Protein AF-Q7NDM6-F1 (afdb_monomer_lite)

pLDDT: mean 76.29, std 14.17, range [46.25, 96.0]

Secondary structure (DSSP, 8-state):
-EEEEEEEE-SSS-EEEEEEEE-HHHHHHHHHHHHHTT--HHHHHHHHHHHHHHHTTSPPTTHHHHHH---SSTT-PPPP-PPP----GGG-

Structure (mmCIF, N/CA/C/O backbone):
data_AF-Q7NDM6-F1
#
_entry.id   AF-Q7NDM6-F1
#
loop_
_atom_site.group_PDB
_atom_site.id
_atom_site.type_symbol
_atom_site.label_atom_id
_atom_site.label_alt_id
_atom_site.label_comp_id
_atom_site.label_asym_id
_atom_site.label_entity_id
_atom_site.label_seq_id
_atom_site.pdbx_PDB_ins_code
_atom_site.Cartn_x
_atom_site.Cartn_y
_atom_site.Cartn_z
_atom_site.occupancy
_atom_site.B_iso_or_equiv
_atom_site.auth_seq_id
_atom_site.auth_comp_id
_atom_site.auth_asym_id
_atom_site.auth_atom_id
_atom_site.pdbx_PDB_model_num
ATOM 1 N N . MET A 1 1 ? -18.379 10.669 0.584 1.00 48.25 1 MET A N 1
ATOM 2 C CA . MET A 1 1 ? -16.948 11.041 0.579 1.00 48.25 1 MET A CA 1
ATOM 3 C C . MET A 1 1 ? -16.502 11.119 2.023 1.00 48.25 1 MET A C 1
ATOM 5 O O . MET A 1 1 ? -17.126 11.847 2.788 1.00 48.25 1 MET A O 1
ATOM 9 N N . ARG A 1 2 ? -15.520 10.306 2.423 1.00 52.50 2 ARG A N 1
ATOM 10 C CA . ARG A 1 2 ? -15.001 10.282 3.796 1.00 52.50 2 ARG A CA 1
ATOM 11 C C . ARG A 1 2 ? -13.516 10.629 3.772 1.00 52.50 2 ARG A C 1
ATOM 13 O O . ARG A 1 2 ? -12.769 10.048 2.995 1.00 52.50 2 ARG A O 1
ATOM 20 N N . HIS A 1 3 ? -13.128 11.567 4.626 1.00 46.25 3 HIS A N 1
ATOM 21 C CA . HIS A 1 3 ? -11.753 12.026 4.790 1.00 46.25 3 HIS A CA 1
ATOM 22 C C . HIS A 1 3 ? -11.030 11.137 5.812 1.00 46.25 3 HIS A C 1
ATOM 24 O O . HIS A 1 3 ? -11.566 10.896 6.898 1.00 46.25 3 HIS A O 1
ATOM 30 N N . TRP A 1 4 ? -9.825 10.663 5.491 1.00 56.09 4 TRP A N 1
ATOM 31 C CA . TRP A 1 4 ? -9.027 9.795 6.364 1.00 56.09 4 TRP A CA 1
ATOM 32 C C . TRP A 1 4 ? -7.633 10.367 6.604 1.00 56.09 4 TRP A C 1
ATOM 34 O O . TRP A 1 4 ? -7.052 10.967 5.711 1.00 56.09 4 TRP A O 1
ATOM 44 N N . ASN A 1 5 ? -7.108 10.146 7.814 1.00 53.38 5 ASN A N 1
ATOM 45 C CA . ASN A 1 5 ? -5.779 10.591 8.232 1.00 53.38 5 ASN A CA 1
ATOM 46 C C . ASN A 1 5 ? -4.872 9.371 8.465 1.00 53.38 5 ASN A C 1
ATOM 48 O O . ASN A 1 5 ? -5.200 8.520 9.297 1.00 53.38 5 ASN A O 1
ATOM 52 N N . MET A 1 6 ? -3.717 9.311 7.795 1.00 54.84 6 MET A N 1
ATOM 53 C CA . MET A 1 6 ? -2.652 8.340 8.078 1.00 54.84 6 MET A CA 1
ATOM 54 C C . MET A 1 6 ? -1.405 9.063 8.604 1.00 54.84 6 MET A C 1
ATOM 56 O O . MET A 1 6 ? -0.882 9.957 7.941 1.00 54.84 6 MET A O 1
ATOM 60 N N . CYS A 1 7 ? -0.917 8.667 9.785 1.00 50.09 7 CYS A N 1
ATOM 61 C CA . CYS A 1 7 ? 0.335 9.167 10.362 1.00 50.09 7 CYS A CA 1
ATOM 62 C C . CYS A 1 7 ? 1.417 8.088 10.272 1.00 50.09 7 CYS A C 1
ATOM 64 O O . CYS A 1 7 ? 1.262 7.019 10.862 1.00 50.09 7 CYS A O 1
ATOM 66 N N . VAL A 1 8 ? 2.523 8.384 9.585 1.00 57.62 8 VAL A N 1
ATOM 67 C CA . VAL A 1 8 ? 3.704 7.509 9.525 1.00 57.62 8 VAL A CA 1
ATOM 68 C C . VAL A 1 8 ? 4.813 8.109 10.389 1.00 57.62 8 VAL A C 1
ATOM 70 O O . VAL A 1 8 ? 5.176 9.274 10.220 1.00 57.62 8 VAL A O 1
ATOM 73 N N . VAL A 1 9 ? 5.357 7.320 11.321 1.00 51.44 9 VAL A N 1
ATOM 74 C CA . VAL A 1 9 ? 6.510 7.706 12.148 1.00 51.44 9 VAL A CA 1
ATOM 75 C C . VAL A 1 9 ? 7.743 7.002 11.599 1.00 51.44 9 VAL A C 1
ATOM 77 O O . VAL A 1 9 ? 7.927 5.807 11.809 1.00 51.44 9 VAL A O 1
ATOM 80 N N . THR A 1 10 ? 8.591 7.739 10.886 1.00 51.25 10 THR A N 1
ATOM 81 C CA . THR A 1 10 ? 9.910 7.240 10.483 1.00 51.25 10 THR A CA 1
ATOM 82 C C . THR A 1 10 ? 10.907 7.485 11.617 1.00 51.25 10 THR A C 1
ATOM 84 O O . THR A 1 10 ? 10.858 8.518 12.293 1.00 51.25 10 THR A O 1
ATOM 87 N N . GLY A 1 11 ? 11.780 6.508 11.880 1.00 50.41 11 GLY A N 1
ATOM 88 C CA . GLY A 1 11 ? 12.798 6.563 12.930 1.00 50.41 11 GLY A CA 1
ATOM 89 C C . GLY A 1 11 ? 13.784 7.706 12.695 1.00 50.41 11 GLY A C 1
ATOM 90 O O . GLY A 1 11 ? 14.822 7.512 12.078 1.00 50.41 11 GLY A O 1
ATOM 91 N N . GLY A 1 12 ? 13.435 8.901 13.173 1.00 54.28 12 GLY A N 1
ATOM 92 C CA . GLY A 1 12 ? 14.244 10.109 13.038 1.00 54.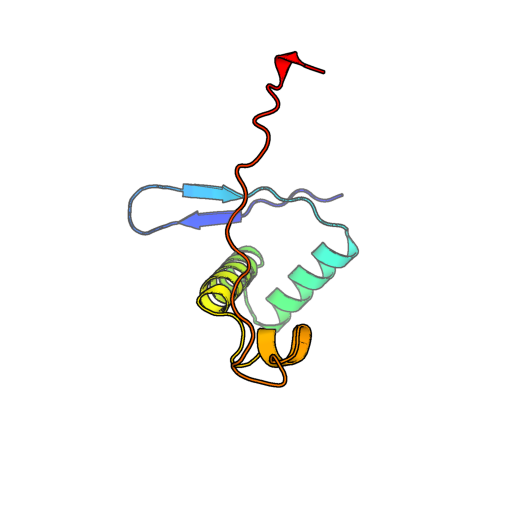28 12 GLY A CA 1
ATOM 93 C C . GLY A 1 12 ? 13.507 11.303 12.426 1.00 54.28 12 GLY A C 1
ATOM 94 O O . GLY A 1 12 ? 13.912 11.821 11.396 1.00 54.28 12 GLY A O 1
ATOM 95 N N . LYS A 1 13 ? 12.496 11.820 13.139 1.00 56.56 13 LYS A N 1
ATOM 96 C CA . LYS A 1 13 ? 12.038 13.230 13.107 1.00 56.56 13 LYS A CA 1
ATOM 97 C C . LYS A 1 13 ? 11.150 13.749 11.961 1.00 56.56 13 LYS A C 1
ATOM 99 O O . LYS A 1 13 ? 10.781 14.920 12.040 1.00 56.56 13 LYS A O 1
ATOM 104 N N . ALA A 1 14 ? 10.713 12.946 10.991 1.00 55.44 14 ALA A N 1
ATOM 105 C CA . ALA A 1 14 ? 9.704 13.388 10.016 1.00 55.44 14 ALA A CA 1
ATOM 106 C C . ALA A 1 14 ? 8.388 12.603 10.166 1.00 55.44 14 ALA A C 1
ATOM 108 O O . ALA A 1 14 ? 8.307 11.424 9.820 1.00 55.44 14 ALA A O 1
ATOM 109 N N . MET A 1 15 ? 7.355 13.273 10.690 1.00 59.09 15 MET A N 1
ATOM 110 C CA . MET A 1 15 ? 5.974 12.787 10.667 1.00 59.09 15 MET A CA 1
ATOM 111 C C . MET A 1 15 ? 5.338 13.240 9.356 1.00 59.09 15 MET A C 1
ATOM 113 O O . MET A 1 15 ? 5.016 14.416 9.193 1.00 59.09 15 MET A O 1
ATOM 117 N N . ILE A 1 16 ? 5.188 12.309 8.420 1.00 64.00 16 ILE A N 1
ATOM 118 C CA . ILE A 1 16 ? 4.494 12.564 7.160 1.00 64.00 16 ILE A CA 1
ATOM 119 C C . ILE A 1 16 ? 3.033 12.172 7.373 1.00 64.00 16 ILE A C 1
ATOM 121 O O . ILE A 1 16 ? 2.738 11.044 7.781 1.00 64.00 16 ILE A O 1
ATOM 125 N N . ARG A 1 17 ? 2.127 13.126 7.136 1.00 74.44 17 ARG A N 1
ATOM 126 C CA . ARG A 1 17 ? 0.685 12.884 7.114 1.00 74.44 17 ARG A CA 1
ATOM 127 C C . ARG A 1 17 ? 0.237 12.785 5.664 1.00 74.44 17 ARG A C 1
ATOM 129 O O . ARG A 1 17 ? 0.483 13.706 4.889 1.00 74.44 17 ARG A O 1
ATOM 136 N N . LEU A 1 18 ? -0.387 11.665 5.319 1.00 77.00 18 LEU A N 1
ATOM 137 C CA . LEU A 1 18 ? -0.989 11.454 4.008 1.00 77.00 18 LEU A CA 1
ATOM 138 C C . LEU A 1 18 ? -2.504 11.481 4.176 1.00 77.00 18 LEU A C 1
ATOM 140 O O . LEU A 1 18 ? -3.079 10.615 4.840 1.00 77.00 18 LEU A O 1
ATOM 144 N N . ASP A 1 19 ? -3.113 12.498 3.576 1.00 79.38 19 ASP A N 1
ATOM 145 C CA . ASP A 1 19 ? -4.556 12.650 3.473 1.00 79.38 19 ASP A CA 1
ATOM 146 C C . ASP A 1 19 ? -4.939 12.237 2.045 1.00 79.38 19 ASP A C 1
ATOM 148 O O . ASP A 1 19 ? -4.411 12.782 1.073 1.00 79.38 19 ASP A O 1
ATOM 152 N N . PHE A 1 20 ? -5.797 11.225 1.905 1.00 80.88 20 PHE A N 1
ATOM 153 C CA . PHE A 1 20 ? -6.227 10.732 0.598 1.00 80.88 20 PHE A CA 1
ATOM 154 C C . PHE A 1 20 ? -7.729 10.459 0.580 1.00 80.88 20 PHE A C 1
ATOM 156 O O . PHE A 1 20 ? -8.326 10.026 1.569 1.00 80.88 20 PHE A O 1
ATOM 163 N N . GLU A 1 21 ? -8.337 10.727 -0.571 1.00 88.56 21 GLU A N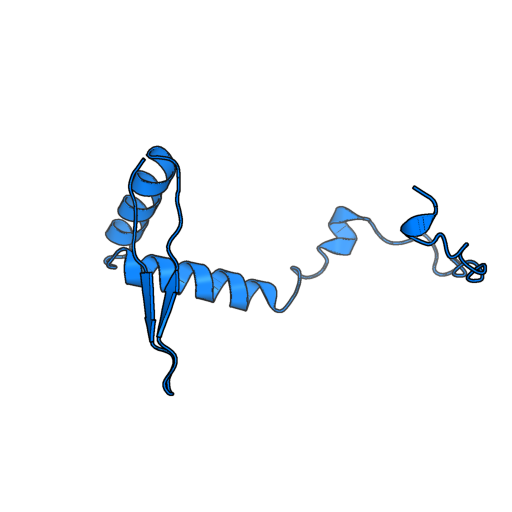 1
ATOM 164 C CA . GLU A 1 21 ? -9.761 10.531 -0.798 1.00 88.56 21 GLU A CA 1
ATOM 165 C C . GLU A 1 21 ? -9.984 9.295 -1.660 1.00 88.56 21 GLU A C 1
ATOM 167 O O . GLU A 1 21 ? -9.366 9.112 -2.707 1.00 88.56 21 GLU A O 1
ATOM 172 N N . VAL A 1 22 ? -10.899 8.444 -1.211 1.00 89.88 22 VAL A N 1
ATOM 173 C CA . VAL A 1 22 ? -11.340 7.257 -1.942 1.00 89.88 22 VAL A CA 1
ATOM 174 C C . VAL A 1 22 ? -12.858 7.218 -1.984 1.00 89.88 22 VAL A C 1
ATOM 176 O O . VAL A 1 22 ? -13.548 7.838 -1.165 1.00 89.88 22 VAL A O 1
ATOM 179 N N . SER A 1 23 ? -13.388 6.472 -2.947 1.00 94.50 23 SER A N 1
ATOM 180 C CA . SER A 1 23 ? -14.810 6.166 -2.989 1.00 94.50 23 SER A CA 1
ATOM 181 C C . SER A 1 23 ? -15.230 5.335 -1.770 1.00 94.50 23 SER A C 1
ATOM 183 O O . SER A 1 23 ? -14.419 4.707 -1.083 1.00 94.50 23 SER A O 1
ATOM 185 N N . GLU A 1 24 ? -16.526 5.364 -1.468 1.00 90.75 24 GLU A N 1
ATOM 186 C CA . GLU A 1 24 ? -17.073 4.734 -0.265 1.00 90.75 24 GLU A CA 1
ATOM 187 C C . GLU A 1 24 ? -16.868 3.213 -0.256 1.00 90.75 24 GLU A C 1
ATOM 189 O O . GLU A 1 24 ? -16.480 2.633 0.754 1.00 90.75 24 GLU A O 1
ATOM 194 N N . ASP A 1 25 ? -17.050 2.578 -1.410 1.00 93.56 25 ASP A N 1
ATOM 195 C CA . ASP A 1 25 ? -16.835 1.147 -1.609 1.00 93.56 25 ASP A CA 1
ATOM 196 C C . ASP A 1 25 ? -15.374 0.737 -1.364 1.00 93.56 25 ASP A C 1
ATOM 198 O O . ASP A 1 25 ? -15.107 -0.325 -0.797 1.00 93.56 25 ASP A O 1
ATOM 202 N N . VAL A 1 26 ? -14.420 1.595 -1.732 1.00 92.75 26 VAL A N 1
ATOM 203 C CA . VAL A 1 26 ? -12.995 1.365 -1.478 1.00 92.75 26 VAL A CA 1
ATOM 204 C C . VAL A 1 26 ? -12.693 1.508 0.013 1.00 92.75 26 VAL A C 1
ATOM 206 O O . VAL A 1 26 ? -12.014 0.651 0.576 1.00 92.75 26 VAL A O 1
ATOM 209 N N . ALA A 1 27 ? -13.240 2.524 0.685 1.00 92.19 27 ALA A N 1
ATOM 210 C CA . ALA A 1 27 ? -13.059 2.699 2.127 1.00 92.19 27 ALA A CA 1
ATOM 211 C C . ALA A 1 27 ? -13.608 1.509 2.938 1.00 92.19 27 ALA A C 1
ATOM 213 O O . ALA A 1 27 ? -12.941 1.019 3.853 1.00 92.19 27 ALA A O 1
ATOM 214 N N . GLU A 1 28 ? -14.800 1.020 2.589 1.00 94.62 28 GLU A N 1
ATOM 215 C CA . GLU A 1 28 ? -15.426 -0.165 3.195 1.00 94.62 28 GLU A CA 1
ATOM 216 C C . GLU A 1 28 ? -14.564 -1.423 3.010 1.00 94.62 28 GLU A C 1
ATOM 218 O O . GLU A 1 28 ? -14.339 -2.187 3.956 1.00 94.62 28 GLU A O 1
ATOM 223 N N . ARG A 1 29 ? -14.019 -1.616 1.803 1.00 95.06 29 ARG A N 1
ATOM 224 C CA . ARG A 1 29 ? -13.111 -2.729 1.498 1.00 95.06 29 ARG A CA 1
ATOM 225 C C . ARG A 1 29 ? -11.829 -2.667 2.319 1.00 95.06 29 ARG A C 1
ATOM 227 O O . ARG A 1 29 ? -11.446 -3.685 2.890 1.00 95.06 29 ARG A O 1
ATOM 234 N N . LEU A 1 30 ? -11.202 -1.495 2.419 1.00 94.06 30 LEU A N 1
ATOM 235 C CA . LEU A 1 30 ? -9.974 -1.311 3.196 1.00 94.06 30 LEU A CA 1
ATOM 236 C C . LEU A 1 30 ? -10.196 -1.629 4.682 1.00 94.06 30 LEU A C 1
ATOM 238 O O . LEU A 1 30 ? -9.394 -2.348 5.276 1.00 94.06 30 LEU A O 1
ATOM 242 N N . ARG A 1 31 ? -11.314 -1.176 5.272 1.00 92.31 31 ARG A N 1
ATOM 243 C CA . ARG A 1 31 ? -11.682 -1.533 6.657 1.00 92.31 31 ARG A CA 1
ATOM 244 C C . ARG A 1 31 ? -11.883 -3.034 6.823 1.00 92.31 31 ARG A C 1
ATOM 246 O O . ARG A 1 31 ? -11.282 -3.634 7.705 1.00 92.31 31 ARG A O 1
ATOM 253 N N . SER A 1 32 ? -12.674 -3.642 5.939 1.00 95.94 32 SER A N 1
ATOM 254 C CA . SER A 1 32 ? -12.963 -5.079 5.991 1.00 95.94 32 SER A CA 1
ATOM 255 C C . SER A 1 32 ? -11.688 -5.923 5.898 1.00 95.94 32 SER A C 1
ATOM 257 O O . SER A 1 32 ? -11.574 -6.968 6.535 1.00 95.94 32 SER A O 1
ATOM 259 N N . GLN A 1 33 ? -10.717 -5.492 5.091 1.00 95.56 33 GLN A N 1
ATOM 260 C CA . GLN A 1 33 ? -9.424 -6.163 4.971 1.00 95.56 33 GLN A CA 1
ATOM 261 C C . GLN A 1 33 ? -8.557 -5.982 6.222 1.00 95.56 33 GLN A C 1
ATOM 263 O O . GLN A 1 33 ? -7.965 -6.961 6.679 1.00 95.56 33 GLN A O 1
ATOM 268 N N . ALA A 1 34 ? -8.529 -4.779 6.802 1.00 95.44 34 ALA A N 1
ATOM 269 C CA . ALA A 1 34 ? -7.832 -4.514 8.059 1.00 95.44 34 ALA A CA 1
ATOM 270 C C . ALA A 1 34 ? -8.389 -5.381 9.204 1.00 95.44 34 ALA A C 1
ATOM 272 O O . ALA A 1 34 ? -7.628 -6.065 9.888 1.00 95.44 34 ALA A O 1
ATOM 273 N N . GLU A 1 35 ? -9.718 -5.454 9.339 1.00 95.62 35 GLU A N 1
ATOM 274 C CA . GLU A 1 35 ? -10.403 -6.275 10.346 1.00 95.62 35 GLU A CA 1
ATOM 275 C C . GLU A 1 35 ? -10.087 -7.766 10.197 1.00 95.62 35 GLU A C 1
ATOM 277 O O . GLU A 1 35 ? -9.774 -8.435 11.181 1.00 95.62 35 GLU A O 1
ATOM 282 N N . ARG A 1 36 ? -10.093 -8.292 8.964 1.00 96.00 36 ARG A N 1
ATOM 283 C CA . ARG A 1 36 ? -9.734 -9.696 8.686 1.00 96.00 36 ARG A CA 1
ATOM 284 C C . ARG A 1 36 ? -8.300 -10.037 9.085 1.00 96.00 36 ARG A C 1
ATOM 286 O O . ARG A 1 36 ? -8.030 -11.191 9.405 1.00 96.00 36 ARG A O 1
ATOM 293 N N . LYS A 1 37 ? -7.397 -9.056 9.053 1.00 93.94 37 LYS A N 1
ATOM 294 C CA . LYS A 1 37 ? -6.007 -9.194 9.505 1.00 93.94 37 LYS A CA 1
ATOM 295 C C . LYS A 1 37 ? -5.818 -8.867 10.994 1.00 93.94 37 LYS A C 1
ATOM 297 O O . LYS A 1 37 ? -4.709 -9.006 11.496 1.00 93.94 37 LYS A O 1
ATOM 302 N N . GLY A 1 38 ? -6.867 -8.443 11.706 1.00 95.56 38 GLY A N 1
ATOM 303 C CA . GLY A 1 38 ? -6.769 -8.009 13.103 1.00 95.56 38 GLY A CA 1
ATOM 304 C C . GLY A 1 38 ? -5.977 -6.709 13.290 1.00 95.56 38 GLY A C 1
ATOM 305 O O . GLY A 1 38 ? -5.437 -6.473 14.369 1.00 95.56 38 GLY A O 1
ATOM 306 N N . LEU A 1 39 ? -5.884 -5.880 12.247 1.00 93.50 39 LEU A N 1
ATOM 307 C CA . LEU A 1 39 ? -5.126 -4.632 12.237 1.00 93.50 39 LEU A CA 1
ATOM 308 C C . LEU A 1 39 ? -6.060 -3.427 12.332 1.00 93.50 39 LEU A C 1
ATOM 310 O O . LEU A 1 39 ? -7.185 -3.441 11.829 1.00 93.50 39 LEU A O 1
ATOM 314 N N . SER A 1 40 ? -5.566 -2.336 12.919 1.00 92.94 40 SER A N 1
ATOM 315 C CA . SER A 1 40 ? -6.204 -1.033 12.713 1.00 92.94 40 SER A CA 1
ATOM 316 C C . SER A 1 40 ? -6.046 -0.595 11.256 1.00 92.94 40 SER A C 1
ATOM 318 O O . SER A 1 40 ? -5.097 -0.987 10.574 1.00 92.94 40 SER A O 1
ATOM 320 N N . LEU A 1 41 ? 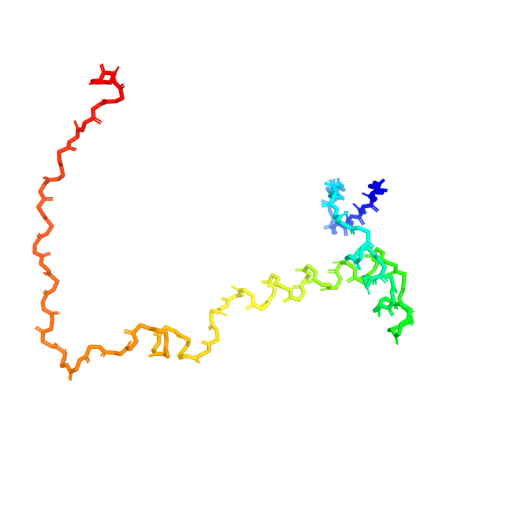-6.948 0.261 10.768 1.00 90.00 41 LEU A N 1
ATOM 321 C CA . LEU A 1 41 ? -6.874 0.720 9.381 1.00 90.00 41 LEU A CA 1
ATOM 322 C C . LEU A 1 41 ? -5.548 1.430 9.067 1.00 90.00 41 LEU A C 1
ATOM 324 O O . LEU A 1 41 ? -4.990 1.219 7.999 1.00 90.00 41 LEU A O 1
ATOM 328 N N . SER A 1 42 ? -5.022 2.245 9.984 1.00 87.44 42 SER A N 1
ATOM 329 C CA . SER A 1 42 ? -3.741 2.929 9.777 1.00 87.44 42 SER A CA 1
ATOM 330 C C . SER A 1 42 ? -2.579 1.944 9.665 1.00 87.44 42 SER A C 1
ATOM 332 O O . SER A 1 42 ? -1.754 2.095 8.772 1.00 87.44 42 SER A O 1
ATOM 334 N N . GLN A 1 43 ? -2.534 0.912 10.514 1.00 88.38 43 GLN A N 1
ATOM 335 C CA . GLN A 1 43 ? -1.532 -0.156 10.417 1.00 88.38 43 GLN A CA 1
ATOM 336 C C . GLN A 1 43 ? -1.654 -0.916 9.098 1.00 88.38 43 GLN A C 1
ATOM 338 O O . GLN A 1 43 ? -0.653 -1.129 8.426 1.00 88.38 43 GLN A O 1
ATOM 343 N N . TYR A 1 44 ? -2.880 -1.256 8.698 1.00 92.06 44 TYR A N 1
ATOM 344 C CA . TYR A 1 44 ? -3.129 -1.933 7.431 1.00 92.06 44 TYR A CA 1
ATOM 345 C C . TYR A 1 44 ? -2.673 -1.104 6.225 1.00 92.06 44 TYR A C 1
ATOM 347 O O . TYR A 1 44 ? -2.079 -1.641 5.297 1.00 92.06 44 TYR A O 1
ATOM 355 N N . LEU A 1 45 ? -2.919 0.207 6.237 1.00 90.69 45 LEU A N 1
ATOM 356 C CA . LEU A 1 45 ? -2.473 1.101 5.168 1.00 90.69 45 LEU A CA 1
ATOM 357 C C . LEU A 1 45 ? -0.950 1.265 5.146 1.00 90.69 45 LEU A C 1
ATOM 359 O O . LEU A 1 45 ? -0.371 1.322 4.066 1.00 90.69 45 LEU A O 1
ATOM 363 N N . ILE A 1 46 ? -0.299 1.305 6.312 1.00 88.69 46 ILE A N 1
ATOM 364 C CA . ILE A 1 46 ? 1.167 1.319 6.400 1.00 88.69 46 ILE A CA 1
ATOM 365 C C . ILE A 1 46 ? 1.740 0.036 5.799 1.00 88.69 46 ILE A C 1
ATOM 367 O O . ILE A 1 46 ? 2.644 0.128 4.974 1.00 88.69 46 ILE A O 1
ATOM 371 N N . GLU A 1 47 ? 1.202 -1.133 6.161 1.00 89.44 47 GLU A N 1
ATOM 372 C CA . GLU A 1 47 ? 1.600 -2.412 5.557 1.00 89.44 47 GLU A CA 1
ATOM 373 C C . GLU A 1 47 ? 1.394 -2.388 4.047 1.00 89.44 47 GLU A C 1
ATOM 375 O O . GLU A 1 47 ? 2.324 -2.665 3.308 1.00 89.44 47 GLU A O 1
ATOM 380 N N . LEU A 1 48 ? 0.218 -1.967 3.577 1.00 89.50 48 LEU A N 1
ATOM 381 C CA . LEU A 1 48 ? -0.098 -1.934 2.151 1.00 89.50 48 LEU A CA 1
ATOM 382 C C . LEU A 1 48 ? 0.872 -1.049 1.354 1.00 89.50 48 LEU A C 1
ATOM 384 O O . LEU A 1 48 ? 1.307 -1.434 0.274 1.00 89.50 48 LEU A O 1
ATOM 388 N N . VAL A 1 49 ? 1.204 0.135 1.876 1.00 86.44 49 VAL A N 1
ATOM 389 C CA . VAL A 1 49 ? 2.159 1.051 1.235 1.00 86.44 49 VAL A CA 1
ATOM 390 C C . VAL A 1 49 ? 3.580 0.500 1.313 1.00 86.44 49 VAL A C 1
ATOM 392 O O . VAL A 1 49 ? 4.324 0.618 0.345 1.00 86.44 49 VAL A O 1
ATOM 395 N N . THR A 1 50 ? 3.956 -0.119 2.432 1.00 85.38 50 THR A N 1
ATOM 396 C CA . THR A 1 50 ? 5.280 -0.734 2.599 1.00 85.38 50 THR A CA 1
ATOM 397 C C . THR A 1 50 ? 5.445 -1.891 1.626 1.00 85.38 50 THR A C 1
ATOM 399 O O . THR A 1 50 ? 6.392 -1.885 0.851 1.00 85.38 50 THR A O 1
ATOM 402 N N . ASP A 1 51 ? 4.475 -2.803 1.579 1.00 85.06 51 ASP A N 1
ATOM 403 C CA . ASP A 1 51 ? 4.431 -3.930 0.652 1.00 85.06 51 ASP A CA 1
ATOM 404 C C . ASP A 1 51 ? 4.483 -3.449 -0.800 1.00 85.06 51 ASP A C 1
ATOM 406 O O . ASP A 1 51 ? 5.218 -4.014 -1.601 1.00 85.06 51 ASP A O 1
ATOM 410 N N . ALA A 1 52 ? 3.739 -2.395 -1.154 1.00 82.62 52 ALA A N 1
ATOM 411 C CA . ALA A 1 52 ? 3.755 -1.840 -2.505 1.00 82.62 52 ALA A CA 1
ATOM 412 C C . ALA A 1 52 ? 5.133 -1.273 -2.882 1.00 82.62 52 ALA A C 1
ATOM 414 O O . ALA A 1 52 ? 5.645 -1.581 -3.953 1.00 82.62 52 ALA A O 1
ATOM 415 N N . VAL A 1 53 ? 5.759 -0.496 -1.994 1.00 80.31 53 VAL A N 1
ATOM 416 C CA . VAL A 1 53 ? 7.084 0.105 -2.231 1.00 80.31 53 VAL A CA 1
ATOM 417 C C . VAL A 1 53 ? 8.196 -0.948 -2.213 1.00 80.31 53 VAL A C 1
ATOM 419 O O . VAL A 1 53 ? 9.156 -0.860 -2.977 1.00 80.31 53 VAL A O 1
ATOM 422 N N . GLU A 1 54 ? 8.091 -1.960 -1.354 1.00 76.81 54 GLU A N 1
ATOM 423 C CA . GLU A 1 54 ? 9.042 -3.070 -1.305 1.00 76.81 54 GLU A CA 1
ATOM 424 C C . GLU A 1 54 ? 8.889 -4.003 -2.509 1.00 76.81 54 GLU A C 1
ATOM 426 O O . GLU A 1 54 ? 9.899 -4.461 -3.048 1.00 76.81 54 GLU A O 1
ATOM 431 N N . ALA A 1 55 ? 7.659 -4.229 -2.979 1.00 67.88 55 ALA A N 1
ATOM 432 C CA . ALA A 1 55 ? 7.382 -4.954 -4.215 1.00 67.88 55 ALA A CA 1
ATOM 433 C C . ALA A 1 55 ? 7.829 -4.178 -5.464 1.00 67.88 55 ALA A C 1
ATOM 435 O O . ALA A 1 55 ? 8.204 -4.798 -6.454 1.00 67.88 55 ALA A O 1
ATOM 436 N N . GLU A 1 56 ? 7.841 -2.843 -5.420 1.00 58.34 56 GLU A N 1
ATOM 437 C CA . GLU A 1 56 ? 8.339 -1.974 -6.496 1.00 58.34 56 GLU A CA 1
ATOM 438 C C . GLU A 1 56 ? 9.870 -1.917 -6.607 1.00 58.34 56 GLU A C 1
ATOM 440 O O . GLU A 1 56 ? 10.383 -1.253 -7.510 1.00 58.34 56 GLU A O 1
ATOM 445 N N . LYS A 1 57 ? 10.634 -2.623 -5.758 1.00 57.72 57 LYS A N 1
ATOM 446 C CA . LYS A 1 57 ? 12.097 -2.655 -5.922 1.00 57.72 57 LYS A CA 1
ATOM 447 C C . LYS A 1 57 ? 12.547 -3.294 -7.234 1.00 57.72 57 LYS A C 1
ATOM 449 O O . LYS A 1 57 ? 13.625 -2.944 -7.692 1.00 57.72 57 LYS A O 1
ATOM 454 N N . ASP A 1 58 ? 11.722 -4.138 -7.851 1.00 62.22 58 ASP A N 1
ATOM 455 C CA . ASP A 1 58 ? 11.922 -4.631 -9.211 1.00 62.22 58 ASP A CA 1
ATOM 456 C C . ASP A 1 58 ? 10.579 -5.012 -9.843 1.00 62.22 58 ASP A C 1
ATOM 458 O O . ASP A 1 58 ? 9.693 -5.573 -9.196 1.00 62.22 58 ASP A O 1
ATOM 462 N N . TRP A 1 59 ? 10.432 -4.779 -11.148 1.00 67.94 59 TRP A N 1
ATOM 463 C CA . TRP A 1 59 ? 9.338 -5.395 -11.898 1.00 67.94 59 TRP A CA 1
ATOM 464 C C . TRP A 1 59 ? 9.417 -6.920 -11.740 1.00 67.94 59 TRP A C 1
ATOM 466 O O . TRP A 1 59 ? 10.526 -7.466 -11.758 1.00 67.94 59 TRP A O 1
ATOM 476 N N . PRO A 1 60 ? 8.280 -7.641 -11.640 1.00 68.88 60 PRO A N 1
ATOM 477 C CA . PRO A 1 60 ? 8.309 -9.093 -11.514 1.00 68.88 60 PRO A CA 1
ATOM 478 C C . PRO A 1 60 ? 9.210 -9.699 -12.588 1.00 68.88 60 PRO A C 1
ATOM 480 O O . PRO A 1 60 ? 9.139 -9.288 -13.748 1.00 68.88 60 PRO A O 1
ATOM 483 N N . ALA A 1 61 ? 10.037 -10.685 -12.236 1.00 72.75 61 ALA A N 1
ATOM 484 C CA . ALA A 1 61 ? 10.960 -11.287 -13.193 1.00 72.75 61 ALA A CA 1
ATOM 485 C C . ALA A 1 61 ? 10.237 -11.669 -14.504 1.00 72.75 61 ALA A C 1
ATOM 487 O O . ALA A 1 61 ? 9.166 -12.297 -14.512 1.00 72.75 61 ALA A O 1
ATOM 488 N N . GLY A 1 62 ? 10.790 -11.213 -15.630 1.00 74.25 62 GLY A N 1
ATOM 489 C CA . GLY A 1 62 ? 10.217 -11.426 -16.959 1.00 74.25 62 GLY A CA 1
ATOM 490 C C . GLY A 1 62 ? 8.935 -10.637 -17.263 1.00 74.25 62 GLY A C 1
ATOM 491 O O . GLY A 1 62 ? 8.275 -10.948 -18.248 1.00 74.25 62 GLY A O 1
ATOM 492 N N . TYR A 1 63 ? 8.552 -9.636 -16.464 1.00 78.25 63 TYR A N 1
ATOM 493 C CA . TYR A 1 63 ? 7.367 -8.808 -16.720 1.00 78.25 63 TYR A CA 1
ATOM 494 C C . TYR A 1 63 ? 7.434 -8.102 -18.081 1.00 78.25 63 TYR A C 1
ATOM 496 O O . TYR A 1 63 ? 6.514 -8.254 -18.880 1.00 78.25 63 TYR A O 1
ATOM 504 N N . PHE A 1 64 ? 8.543 -7.426 -18.399 1.00 76.69 64 PHE A N 1
ATOM 505 C CA . PHE A 1 64 ? 8.728 -6.786 -19.709 1.00 76.69 64 PHE A CA 1
ATOM 506 C C . PHE A 1 64 ? 8.771 -7.792 -20.857 1.00 76.69 64 PHE A C 1
ATOM 508 O O . PHE A 1 64 ? 8.180 -7.543 -21.898 1.00 76.69 64 PHE A O 1
ATOM 515 N N . VAL A 1 65 ? 9.375 -8.963 -20.639 1.00 79.88 65 VAL A N 1
ATOM 516 C CA . VAL A 1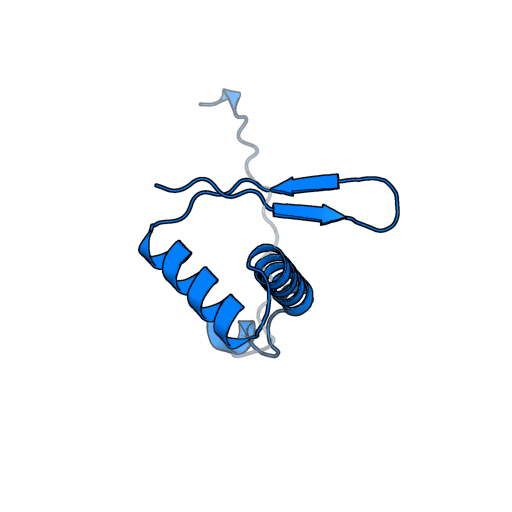 65 ? 9.375 -10.052 -21.627 1.00 79.88 65 VAL A CA 1
ATOM 517 C C . VAL A 1 65 ? 7.952 -10.537 -21.915 1.00 79.88 65 VAL A C 1
ATOM 519 O O . VAL A 1 65 ? 7.621 -10.816 -23.060 1.00 79.88 65 VAL A O 1
ATOM 522 N N . ARG A 1 66 ? 7.082 -10.615 -20.900 1.00 77.12 66 ARG A N 1
ATOM 523 C CA . ARG A 1 66 ? 5.670 -10.982 -21.090 1.00 77.12 66 ARG A CA 1
ATOM 524 C C . ARG A 1 66 ? 4.843 -9.865 -21.725 1.00 77.12 66 ARG A C 1
ATOM 526 O O . ARG A 1 66 ? 3.936 -10.165 -22.491 1.00 77.12 66 ARG A O 1
ATOM 533 N N . LEU A 1 67 ? 5.117 -8.610 -21.373 1.00 79.81 67 LEU A N 1
ATOM 534 C CA . LEU A 1 67 ? 4.329 -7.455 -21.808 1.00 79.81 67 LEU A CA 1
ATOM 535 C C . LEU A 1 67 ? 4.705 -6.984 -23.218 1.00 79.81 67 LEU A C 1
ATOM 537 O O . LEU A 1 67 ? 3.828 -6.755 -24.044 1.00 79.81 67 LEU A O 1
ATOM 541 N N . ALA A 1 68 ? 5.999 -6.817 -23.472 1.00 79.44 68 ALA A N 1
ATOM 542 C CA . ALA A 1 68 ? 6.549 -6.248 -24.699 1.00 79.44 68 ALA A CA 1
ATOM 543 C C . ALA A 1 68 ? 7.218 -7.300 -25.601 1.00 79.44 68 ALA A C 1
ATOM 545 O O . ALA A 1 68 ? 7.608 -6.984 -26.723 1.00 79.44 68 ALA A O 1
ATOM 546 N N . GLY A 1 69 ? 7.335 -8.548 -25.136 1.00 73.81 69 GLY A N 1
ATOM 547 C CA . GLY A 1 69 ? 8.082 -9.586 -25.838 1.00 73.81 69 GLY A CA 1
ATOM 548 C C . GLY A 1 69 ? 9.594 -9.430 -25.675 1.00 73.81 69 GLY A C 1
ATOM 549 O O . GLY A 1 69 ? 10.096 -8.596 -24.921 1.00 73.81 69 GLY A O 1
ATOM 550 N N . VAL A 1 70 ? 10.329 -10.265 -26.400 1.00 70.75 70 VAL A N 1
ATOM 551 C CA . VAL A 1 70 ? 11.755 -10.067 -26.683 1.00 70.75 70 VAL A CA 1
ATOM 552 C C . VAL A 1 70 ? 11.909 -9.847 -28.177 1.00 70.75 70 VAL A C 1
ATOM 554 O O . VAL A 1 70 ? 11.127 -10.377 -28.969 1.00 70.75 70 VAL A O 1
ATOM 557 N N . TRP A 1 71 ? 12.921 -9.080 -28.563 1.00 69.50 71 TRP A N 1
ATOM 558 C CA . TRP A 1 71 ? 13.312 -8.973 -29.961 1.00 69.50 71 TRP A CA 1
ATOM 559 C C . TRP A 1 71 ? 13.662 -10.370 -30.484 1.00 69.50 71 TRP A C 1
ATOM 561 O O . TRP A 1 71 ? 14.352 -11.135 -29.808 1.00 69.50 71 TRP A O 1
ATOM 571 N N . ALA A 1 72 ? 13.130 -10.725 -31.656 1.00 67.25 72 ALA A N 1
ATOM 572 C CA . ALA A 1 72 ? 13.272 -12.067 -32.220 1.00 67.25 72 ALA A CA 1
ATOM 573 C C . ALA A 1 72 ? 14.735 -12.410 -32.559 1.00 67.25 72 ALA A C 1
ATOM 575 O O . ALA A 1 72 ? 15.109 -13.583 -32.563 1.00 67.25 72 ALA A O 1
ATOM 576 N N . ASP A 1 73 ? 15.568 -11.399 -32.801 1.00 67.56 73 ASP A N 1
ATOM 577 C CA . ASP A 1 73 ? 16.997 -11.526 -33.019 1.00 67.56 73 ASP A CA 1
ATOM 578 C C . ASP A 1 73 ? 17.787 -10.405 -32.323 1.00 67.56 73 ASP A C 1
ATOM 580 O O . ASP A 1 73 ? 17.355 -9.263 -32.198 1.00 67.56 73 ASP A O 1
ATOM 584 N N . ALA A 1 74 ? 19.001 -10.731 -31.874 1.00 64.00 74 ALA A N 1
ATOM 585 C CA . ALA A 1 74 ? 19.939 -9.789 -31.254 1.00 64.00 74 ALA A CA 1
ATOM 586 C C . ALA A 1 74 ? 20.555 -8.790 -32.263 1.00 64.00 74 ALA A C 1
ATOM 588 O O . ALA A 1 74 ? 21.646 -8.278 -32.036 1.00 64.00 74 ALA A O 1
ATOM 589 N N . ARG A 1 75 ? 19.903 -8.580 -33.413 1.00 70.50 75 ARG A N 1
ATOM 590 C CA . ARG A 1 75 ? 20.393 -7.769 -34.538 1.00 70.50 75 ARG A CA 1
ATOM 591 C C . ARG A 1 75 ? 19.726 -6.406 -34.628 1.00 70.50 75 ARG A C 1
ATOM 593 O O . ARG A 1 75 ? 19.959 -5.690 -35.597 1.00 70.50 75 ARG A O 1
ATOM 600 N N . PHE A 1 76 ? 18.892 -6.052 -33.656 1.00 69.88 76 PHE A N 1
ATOM 601 C CA . PHE A 1 76 ? 18.405 -4.689 -33.583 1.00 69.88 76 PHE A CA 1
ATOM 602 C C . PHE A 1 76 ? 19.546 -3.760 -33.189 1.00 69.88 76 PHE A C 1
ATOM 604 O O . PHE A 1 76 ? 19.936 -3.683 -32.025 1.00 69.88 76 PHE A O 1
ATOM 611 N N . GLU A 1 77 ? 20.097 -3.092 -34.191 1.00 74.44 77 GLU A N 1
ATOM 612 C CA 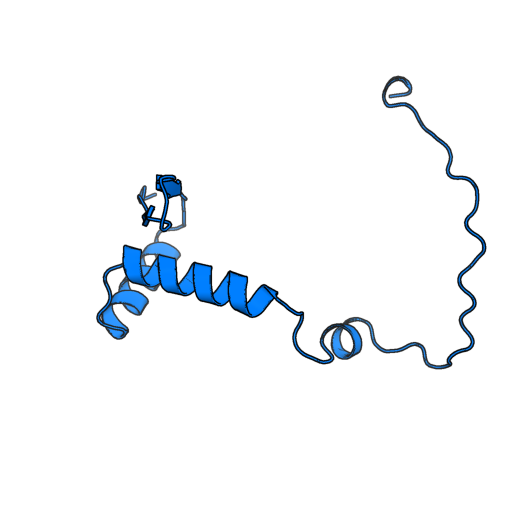. GLU A 1 77 ? 20.960 -1.943 -33.993 1.00 74.44 77 GLU A CA 1
ATOM 613 C C . GLU A 1 77 ? 20.065 -0.775 -33.589 1.00 74.44 77 GLU A C 1
ATOM 615 O O . GLU A 1 77 ? 19.129 -0.415 -34.310 1.00 74.44 77 GLU A O 1
ATOM 620 N N . GLU A 1 78 ? 20.323 -0.224 -32.403 1.00 75.88 78 GLU A N 1
ATOM 621 C CA . GLU A 1 78 ? 19.680 1.009 -31.972 1.00 75.88 78 GLU A CA 1
ATOM 622 C C . GLU A 1 78 ? 19.933 2.076 -33.049 1.00 75.88 78 GLU A C 1
ATOM 624 O O . GLU A 1 78 ? 21.091 2.294 -33.423 1.00 75.88 78 GLU A O 1
ATOM 629 N N . PRO A 1 79 ? 18.879 2.686 -33.623 1.00 78.25 79 PRO A N 1
ATOM 630 C CA . PRO A 1 79 ? 19.060 3.698 -34.648 1.00 78.25 79 PRO A CA 1
ATOM 631 C C . PRO A 1 79 ? 19.879 4.857 -34.082 1.00 78.25 79 PRO A C 1
ATOM 633 O O . PRO A 1 79 ? 19.738 5.217 -32.915 1.00 78.25 79 PRO A O 1
ATOM 636 N N . GLU A 1 80 ? 20.724 5.450 -34.924 1.00 84.19 80 GLU A N 1
ATOM 637 C CA . GLU A 1 80 ? 21.515 6.618 -34.547 1.00 84.19 80 GLU A CA 1
ATOM 638 C C . GLU A 1 80 ? 20.595 7.713 -33.985 1.00 84.19 80 GLU A C 1
ATOM 640 O O . GLU A 1 80 ? 19.607 8.093 -34.624 1.00 84.19 80 GLU A O 1
ATOM 645 N N . GLU A 1 81 ? 20.899 8.206 -32.779 1.00 80.88 81 GLU A N 1
ATOM 646 C CA . GLU A 1 81 ? 20.158 9.315 -32.184 1.00 80.88 81 GLU A CA 1
ATOM 647 C C . GLU A 1 81 ? 20.282 10.547 -33.083 1.00 80.88 81 GLU A C 1
ATOM 649 O O . GLU A 1 81 ? 21.322 11.207 -33.153 1.00 80.88 81 GLU A O 1
ATOM 654 N N . LEU A 1 82 ? 19.194 10.878 -33.774 1.00 82.25 82 LEU A N 1
ATOM 655 C CA . LEU A 1 82 ? 19.124 12.106 -34.546 1.00 82.25 82 LEU A CA 1
ATOM 656 C C . LEU A 1 82 ? 19.016 13.306 -33.595 1.00 82.25 82 LEU A C 1
ATOM 658 O O . LEU A 1 82 ? 18.362 13.224 -32.553 1.00 82.25 82 LEU A O 1
ATOM 662 N N . PRO A 1 83 ? 19.609 14.456 -33.951 1.00 81.69 83 PRO A N 1
ATOM 663 C CA . PRO A 1 83 ? 19.468 15.665 -33.159 1.00 81.69 83 PRO A CA 1
ATOM 664 C C . PRO A 1 83 ? 17.989 16.049 -33.042 1.00 81.69 83 PRO A C 1
ATOM 666 O O . PRO A 1 83 ? 17.329 16.357 -34.034 1.00 81.69 83 PRO A O 1
ATOM 669 N N . TYR A 1 84 ? 17.473 16.049 -31.814 1.00 78.12 84 TYR A N 1
ATOM 670 C CA . TYR A 1 84 ? 16.113 16.494 -31.533 1.00 78.12 84 TYR A CA 1
ATOM 671 C C . TYR A 1 84 ? 15.956 17.988 -31.846 1.00 78.12 84 TYR A C 1
ATOM 673 O O . TYR A 1 84 ? 16.802 18.814 -31.484 1.00 78.12 84 TYR A O 1
ATOM 681 N N . GLU A 1 85 ? 14.835 18.356 -32.467 1.00 77.69 85 GLU A N 1
ATOM 682 C CA . GLU A 1 85 ? 14.443 19.755 -32.609 1.00 77.69 85 GLU A CA 1
ATOM 683 C C . GLU A 1 85 ? 14.134 20.325 -31.216 1.00 77.69 85 GLU A C 1
ATOM 685 O O . GLU A 1 85 ? 13.174 19.933 -30.550 1.00 77.69 85 GLU A O 1
ATOM 690 N N . LYS A 1 86 ? 14.965 21.257 -30.743 1.00 74.69 86 LYS A N 1
ATOM 691 C CA . LYS A 1 86 ? 14.691 21.993 -29.505 1.00 74.69 86 LYS A CA 1
ATOM 692 C C . LYS A 1 86 ? 13.610 23.032 -29.780 1.00 74.69 86 LYS A C 1
ATOM 694 O O . LYS A 1 86 ? 13.930 24.175 -30.096 1.00 74.69 86 LYS A O 1
ATOM 699 N N . ARG A 1 87 ? 12.341 22.652 -29.634 1.00 73.50 87 ARG A N 1
ATOM 700 C CA . ARG A 1 87 ? 11.244 23.626 -29.604 1.00 73.50 87 ARG A CA 1
ATOM 701 C C . ARG A 1 87 ? 11.200 24.295 -28.231 1.00 73.50 87 ARG A C 1
ATOM 703 O O . ARG A 1 87 ? 11.125 23.624 -27.200 1.00 73.50 87 ARG A O 1
ATOM 710 N N . SER A 1 88 ? 11.283 25.621 -28.211 1.00 77.44 88 SER A N 1
ATOM 711 C CA . SER A 1 88 ? 11.139 26.404 -26.990 1.00 77.44 88 SER A CA 1
ATOM 712 C C . SER A 1 88 ? 9.659 26.501 -26.636 1.00 77.44 88 SER A C 1
ATOM 714 O O . SER A 1 88 ? 8.804 26.622 -27.510 1.00 77.44 88 SER A O 1
ATOM 716 N N . TRP A 1 89 ? 9.330 26.527 -25.343 1.00 70.12 89 TRP A N 1
ATOM 717 C CA . TRP A 1 89 ? 7.951 26.778 -24.905 1.00 70.12 89 TRP A CA 1
ATOM 718 C C . TRP A 1 89 ? 7.416 28.143 -25.380 1.00 70.12 89 TRP A C 1
ATOM 720 O O . TRP A 1 89 ? 6.211 28.349 -25.396 1.00 70.12 89 TRP A O 1
ATOM 730 N N . LYS A 1 90 ? 8.310 29.062 -25.776 1.00 67.31 90 LYS A N 1
ATOM 731 C CA . LYS A 1 90 ? 7.972 30.381 -26.331 1.00 67.31 90 LYS A CA 1
ATOM 732 C C . LYS A 1 90 ? 7.466 30.341 -27.778 1.00 67.31 90 LYS A C 1
ATOM 734 O O . LYS A 1 90 ? 7.069 31.383 -28.285 1.00 67.31 90 LYS A O 1
ATOM 739 N N . ASP A 1 91 ? 7.515 29.180 -28.428 1.00 72.06 91 ASP A N 1
ATOM 740 C CA . ASP A 1 91 ? 7.051 28.986 -29.806 1.00 72.06 91 ASP A CA 1
ATOM 741 C C . ASP A 1 91 ? 5.566 28.549 -29.871 1.00 72.06 91 ASP A C 1
ATOM 743 O O . ASP A 1 91 ? 5.075 28.229 -30.956 1.00 72.06 91 ASP A O 1
ATOM 747 N N . PHE A 1 92 ? 4.868 28.512 -28.722 1.00 57.38 92 PHE A N 1
ATOM 748 C CA . PHE A 1 92 ? 3.439 28.199 -28.567 1.00 57.38 92 PHE A CA 1
ATOM 749 C C . PHE A 1 92 ? 2.607 29.432 -28.203 1.00 57.38 92 PHE A C 1
ATOM 751 O O . PHE A 1 92 ? 3.100 30.273 -27.414 1.00 57.38 92 PHE A O 1
#

Organism: Gloeobacter violaceus (strain ATCC 29082 / PCC 7421) (NCBI:txid251221)

Radius of gyration: 22.36 Å; chains: 1; bounding box: 39×42×48 Å

Sequence (92 aa):
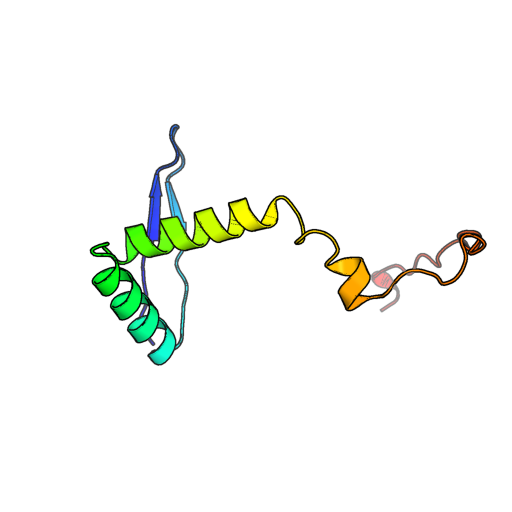MRHWNMCVVTGGKAMIRLDFEVSEDVAERLRSQAERKGLSLSQYLIELVTDAVEAEKDWPAGYFVRLAGVWADARFEEPEELPYEKRSWKDF

InterPro domains:
  IPR010985 Ribbon-helix-helix [SSF47598] (22-77)

Foldseek 3Di:
DDWDWAWDDDPDDDTDIDIDDDDPVVVVVLCVVCVVVVHDSNVSVVVVVVCVVVCVPDDPVCPCCVVVNDDPDPPDDDPPDDDDDPDDPVVD